Protein AF-A0A3B9YJ91-F1 (afdb_monomer)

Solvent-accessible surface area (backbone atoms only — not comparable to full-atom values): 8962 Å² total; per-residue (Å²): 137,81,88,82,80,77,77,85,79,77,78,81,76,84,77,83,80,85,70,77,85,68,95,72,76,74,68,58,56,61,54,52,51,53,53,51,52,50,51,54,52,50,51,61,56,58,57,56,61,55,57,61,52,55,53,54,54,53,55,53,54,53,57,56,51,60,59,54,69,75,68,63,73,79,84,71,78,79,74,87,68,76,86,70,81,69,74,83,70,50,72,69,54,48,49,53,52,23,53,50,28,41,51,52,12,51,55,28,44,76,72,67,38,53,70,61,14,44,56,29,18,59,76,11,40,90,72,33,72,66,22,48,54,53,45,51,51,50,42,73,74,70,56,89,119

Structure (mmCIF, N/CA/C/O backbone):
data_AF-A0A3B9YJ91-F1
#
_entry.id   AF-A0A3B9YJ91-F1
#
loop_
_atom_site.group_PDB
_atom_site.id
_atom_site.type_symbol
_atom_site.label_atom_id
_atom_site.label_alt_id
_atom_site.label_comp_id
_atom_site.label_asym_id
_atom_site.label_entity_id
_atom_site.label_seq_id
_atom_site.pdbx_PDB_ins_code
_atom_site.Cartn_x
_atom_site.Cartn_y
_atom_site.Cartn_z
_atom_site.occupancy
_atom_site.B_iso_or_equiv
_atom_site.auth_seq_id
_atom_site.auth_comp_id
_atom_site.auth_asym_id
_atom_site.auth_atom_id
_atom_site.pdbx_PDB_model_num
ATOM 1 N N . MET A 1 1 ? -9.383 -41.579 13.849 1.00 43.34 1 MET A N 1
ATOM 2 C CA . MET A 1 1 ? -8.195 -40.861 14.340 1.00 43.34 1 MET A CA 1
ATOM 3 C C . MET A 1 1 ? -8.549 -39.388 14.293 1.00 43.34 1 MET A C 1
ATOM 5 O O . MET A 1 1 ? -8.611 -38.814 13.218 1.00 43.34 1 MET A O 1
ATOM 9 N N . ASP A 1 2 ? -9.270 -38.951 15.322 1.00 49.78 2 ASP A N 1
ATOM 10 C CA . ASP A 1 2 ? -8.722 -38.158 16.442 1.00 49.78 2 ASP A CA 1
ATOM 11 C C . ASP A 1 2 ? -8.741 -36.669 16.068 1.00 49.78 2 ASP A C 1
ATOM 13 O O . ASP A 1 2 ? -7.887 -36.183 15.342 1.00 49.78 2 ASP A O 1
ATOM 17 N N . ALA A 1 3 ? -9.847 -35.956 16.293 1.00 57.62 3 ALA A N 1
ATOM 18 C CA . ALA A 1 3 ? -10.275 -35.420 17.591 1.00 57.62 3 ALA A CA 1
ATOM 19 C C . ALA A 1 3 ? -9.245 -34.463 18.216 1.00 57.62 3 ALA A C 1
ATOM 21 O O . ALA A 1 3 ? -8.635 -34.762 19.232 1.00 57.62 3 ALA A O 1
ATOM 22 N N . LEU A 1 4 ? -9.132 -33.251 17.664 1.00 65.12 4 LEU A N 1
ATOM 23 C CA . LEU A 1 4 ? -8.569 -32.105 18.385 1.00 65.12 4 LEU A CA 1
ATOM 24 C C . LEU A 1 4 ? -9.604 -30.979 18.463 1.00 65.12 4 LEU A C 1
ATOM 26 O O . LEU A 1 4 ? -9.497 -29.927 17.838 1.00 65.12 4 LEU A O 1
ATOM 30 N N . ARG A 1 5 ? -10.631 -31.233 19.284 1.00 56.78 5 ARG A N 1
ATOM 31 C CA . ARG A 1 5 ? -11.451 -30.195 19.917 1.00 56.78 5 ARG A CA 1
ATOM 32 C C . ARG A 1 5 ? -10.533 -29.355 20.808 1.00 56.78 5 ARG A C 1
ATOM 34 O O . ARG A 1 5 ? -10.103 -29.831 21.855 1.00 56.78 5 ARG A O 1
ATOM 41 N N . ARG A 1 6 ? -10.263 -28.104 20.431 1.00 63.69 6 ARG A N 1
ATOM 42 C CA . ARG A 1 6 ? -9.756 -27.113 21.389 1.00 63.69 6 ARG A CA 1
ATOM 43 C C . ARG A 1 6 ? -10.930 -26.638 22.253 1.00 63.69 6 ARG A C 1
ATOM 45 O O . ARG A 1 6 ? -11.918 -26.165 21.691 1.00 63.69 6 ARG A O 1
ATOM 52 N N . PRO A 1 7 ? -10.874 -26.791 23.586 1.00 65.12 7 PRO A N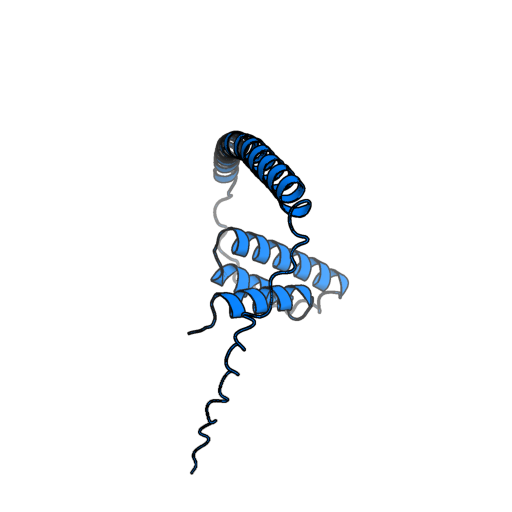 1
ATOM 53 C CA . PRO A 1 7 ? -11.914 -26.278 24.459 1.00 65.12 7 PRO A CA 1
ATOM 54 C C . PRO A 1 7 ? -11.861 -24.749 24.496 1.00 65.12 7 PRO A C 1
ATOM 56 O O . PRO A 1 7 ? -10.794 -24.137 24.520 1.00 65.12 7 PRO A O 1
ATOM 59 N N . TYR A 1 8 ? -13.051 -24.157 24.502 1.00 54.66 8 TYR A N 1
ATOM 60 C CA . TYR A 1 8 ? -13.310 -22.751 24.758 1.00 54.66 8 TYR A CA 1
ATOM 61 C C . TYR A 1 8 ? -12.624 -22.315 26.061 1.00 54.66 8 TYR A C 1
ATOM 63 O O . TYR A 1 8 ? -13.049 -22.691 27.152 1.00 54.66 8 TYR A O 1
ATOM 71 N N . GLY A 1 9 ? -11.563 -21.517 25.944 1.00 60.28 9 GLY A N 1
ATOM 72 C CA . GLY A 1 9 ? -11.014 -20.756 27.060 1.00 60.28 9 GLY A CA 1
ATOM 73 C C . GLY A 1 9 ? -11.976 -19.620 27.387 1.00 60.28 9 GLY A C 1
ATOM 74 O O . GLY A 1 9 ? -12.098 -18.672 26.614 1.00 60.28 9 GLY A O 1
ATOM 75 N N . GLY A 1 10 ? -12.706 -19.762 28.492 1.00 59.25 10 GLY A N 1
ATOM 76 C CA . GLY A 1 10 ? -13.657 -18.770 28.980 1.00 59.25 10 GLY A CA 1
ATOM 77 C C . GLY A 1 10 ? -12.990 -17.417 29.210 1.00 59.25 10 GLY A C 1
ATOM 78 O O . GLY A 1 10 ? -11.968 -17.320 29.888 1.00 59.25 10 GLY A O 1
ATOM 79 N N . ALA A 1 11 ? -13.587 -16.370 28.644 1.00 64.44 11 ALA A N 1
ATOM 80 C CA . ALA A 1 11 ? -13.230 -14.999 28.961 1.00 64.44 11 ALA A CA 1
ATOM 81 C C . ALA A 1 11 ? -13.500 -14.740 30.458 1.00 64.44 11 ALA A C 1
ATOM 83 O O . ALA A 1 11 ? -14.576 -15.102 30.947 1.00 64.44 11 ALA A O 1
ATOM 84 N N . PRO A 1 12 ? -12.559 -14.138 31.206 1.00 68.25 12 PRO A N 1
ATOM 85 C CA . PRO A 1 12 ? -12.812 -13.752 32.586 1.00 68.25 12 PRO A CA 1
ATOM 86 C C . PRO A 1 12 ? -13.912 -12.686 32.625 1.00 68.25 12 PRO A C 1
ATOM 88 O O . PRO A 1 12 ? -13.871 -11.703 31.884 1.00 68.25 12 PRO A O 1
ATOM 91 N N . ALA A 1 13 ? -14.905 -12.901 33.488 1.00 65.69 13 ALA A N 1
ATOM 92 C CA . ALA A 1 13 ? -15.995 -11.962 33.711 1.00 65.69 13 ALA A CA 1
ATOM 93 C C . ALA A 1 13 ? -15.451 -10.587 34.150 1.00 65.69 13 ALA A C 1
ATOM 95 O O . ALA A 1 13 ? -14.518 -10.536 34.964 1.00 65.69 13 ALA A O 1
ATOM 96 N N . PRO A 1 14 ? -16.021 -9.475 33.650 1.00 63.78 14 PRO A N 1
ATOM 97 C CA . PRO A 1 14 ? -15.669 -8.149 34.132 1.00 63.78 14 PRO A CA 1
ATOM 98 C C . PRO A 1 14 ? -16.037 -8.063 35.613 1.00 63.78 14 PRO A C 1
ATOM 100 O O . PRO A 1 14 ? -17.180 -8.299 35.999 1.00 63.78 14 PRO A O 1
ATOM 103 N N . LYS A 1 15 ? -15.048 -7.771 36.459 1.00 64.50 15 LYS A N 1
ATOM 104 C CA . LYS A 1 15 ? -15.300 -7.478 37.867 1.00 64.50 15 LYS A CA 1
ATOM 105 C C . LYS A 1 15 ? -16.058 -6.160 37.936 1.00 64.50 15 LYS A C 1
ATOM 107 O O . LYS A 1 15 ? -15.589 -5.145 37.429 1.00 64.50 15 LYS A O 1
ATOM 112 N N . ASP A 1 16 ? -17.223 -6.202 38.566 1.00 57.56 16 ASP A N 1
ATOM 113 C CA . ASP A 1 16 ? -18.038 -5.035 38.862 1.00 57.56 16 ASP A CA 1
ATOM 114 C C . ASP A 1 16 ? -17.295 -4.107 39.836 1.00 57.56 16 ASP A C 1
ATOM 116 O O . ASP A 1 16 ? -17.453 -4.197 41.054 1.00 57.56 16 ASP A O 1
ATOM 120 N N . GLU A 1 17 ? -16.495 -3.177 39.316 1.00 57.03 17 GLU A N 1
ATOM 121 C CA . GLU A 1 17 ? -15.937 -2.058 40.083 1.00 57.03 17 GLU A CA 1
ATOM 122 C C . GLU A 1 17 ? -17.007 -0.982 40.332 1.00 57.03 17 GLU A C 1
ATOM 124 O O . GLU A 1 17 ? -16.887 0.179 39.949 1.00 57.03 17 GLU A O 1
ATOM 129 N N . ARG A 1 18 ? -18.089 -1.358 41.021 1.00 58.50 18 ARG A N 1
ATOM 130 C CA . ARG A 1 18 ? -19.005 -0.402 41.667 1.00 58.50 18 ARG A CA 1
ATOM 131 C C . ARG A 1 18 ? -18.477 -0.071 43.061 1.00 58.50 18 ARG A C 1
ATOM 133 O O . ARG A 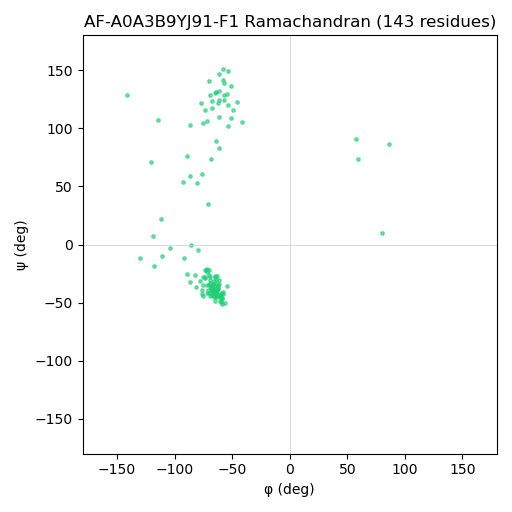1 18 ? -19.122 -0.329 44.072 1.00 58.50 18 ARG A O 1
ATOM 140 N N . GLY A 1 19 ? -17.259 0.459 43.106 1.00 57.94 19 GLY A N 1
ATOM 141 C CA . GLY A 1 19 ? -16.561 0.822 44.331 1.00 57.94 19 GLY A CA 1
ATOM 142 C C . GLY A 1 19 ? -16.349 2.326 44.426 1.00 57.94 19 GLY A C 1
ATOM 143 O O . GLY A 1 19 ? -15.482 2.865 43.758 1.00 57.94 19 GLY A O 1
ATOM 144 N N . SER A 1 20 ? -17.105 2.967 45.320 1.00 59.28 20 SER A N 1
ATOM 145 C CA . SER A 1 20 ? -16.723 4.198 46.026 1.00 59.28 20 SER A CA 1
ATOM 146 C C . SER A 1 20 ? -16.356 5.418 45.165 1.00 59.28 20 SER A C 1
ATOM 148 O O . SER A 1 20 ? -15.196 5.672 44.852 1.00 59.28 20 SER A O 1
ATOM 150 N N . LEU A 1 21 ? -17.356 6.251 44.863 1.00 57.16 21 LEU A N 1
ATOM 151 C CA . LEU A 1 21 ? -17.135 7.593 44.319 1.00 57.16 21 LEU A CA 1
ATOM 152 C C . LEU A 1 21 ? -16.471 8.497 45.382 1.00 57.16 21 LEU A C 1
ATOM 154 O O . LEU A 1 21 ? -17.090 8.763 46.421 1.00 57.16 21 LEU A O 1
ATOM 158 N N . PRO A 1 22 ? -15.246 9.011 45.152 1.00 56.28 22 PRO A N 1
ATOM 159 C CA . PRO A 1 22 ? -14.621 9.964 46.057 1.00 56.28 22 PRO A CA 1
ATOM 160 C C . PRO A 1 22 ? -15.372 11.300 46.002 1.00 56.28 22 PRO A C 1
ATOM 162 O O . PRO A 1 22 ? -15.582 11.880 44.936 1.00 56.28 22 PRO A O 1
ATOM 165 N N . LYS A 1 23 ? -15.747 11.826 47.173 1.00 56.25 23 LYS A N 1
ATOM 166 C CA . LYS A 1 23 ? -16.462 13.105 47.366 1.00 56.25 23 LYS A CA 1
ATOM 167 C C . LYS A 1 23 ? -15.597 14.351 47.069 1.00 56.25 23 LYS A C 1
ATOM 169 O O . LYS A 1 23 ? -15.746 15.374 47.724 1.00 56.25 23 LYS A O 1
ATOM 174 N N . GLY A 1 24 ? -14.692 14.269 46.092 1.00 55.56 24 GLY A N 1
ATOM 175 C CA . GLY A 1 24 ? -13.801 15.352 45.650 1.00 55.56 24 GLY A CA 1
ATOM 176 C C . GLY A 1 24 ? -13.987 15.766 44.184 1.00 55.56 24 GLY A C 1
ATOM 177 O O . GLY A 1 24 ? -13.210 16.558 43.661 1.00 55.56 24 GLY A O 1
ATOM 178 N N . LEU A 1 25 ? -15.002 15.235 43.496 1.00 53.97 25 LEU A N 1
ATOM 179 C CA . LEU A 1 25 ? -15.162 15.349 42.044 1.00 53.97 25 LEU A CA 1
ATOM 180 C C . LEU A 1 25 ? -16.027 16.551 41.610 1.00 53.97 25 LEU A C 1
ATOM 182 O O . LEU A 1 25 ? -16.990 16.385 40.873 1.00 53.97 25 LEU A O 1
ATOM 186 N N . TRP A 1 26 ? -15.700 17.766 42.059 1.00 52.50 26 TRP A N 1
ATOM 187 C CA . TRP A 1 26 ? -16.347 18.996 41.553 1.00 52.50 26 TRP A CA 1
ATOM 188 C C . TRP A 1 26 ? -15.421 19.894 40.723 1.00 52.50 26 TRP A C 1
ATOM 190 O O . TRP A 1 26 ? -15.899 20.794 40.044 1.00 52.50 26 TRP A O 1
ATOM 200 N N . ILE A 1 27 ? -14.111 19.625 40.696 1.00 54.22 27 ILE A N 1
ATOM 201 C CA . ILE A 1 27 ? -13.157 20.392 39.869 1.00 54.22 27 ILE A CA 1
ATOM 202 C C . ILE A 1 27 ? -13.022 19.782 38.456 1.00 54.22 27 ILE A C 1
ATOM 204 O O . ILE A 1 27 ? -12.748 20.489 37.490 1.00 54.22 27 ILE A O 1
ATOM 208 N N . GLY A 1 28 ? -13.287 18.479 38.296 1.00 50.50 28 GLY A N 1
ATOM 209 C CA . GLY A 1 28 ? -13.129 17.777 37.013 1.00 50.50 28 GLY A CA 1
ATOM 210 C C . GLY A 1 28 ? -14.199 18.096 35.961 1.00 50.50 28 GLY A C 1
ATOM 211 O O . GLY A 1 28 ? -13.912 18.061 34.767 1.00 50.50 28 GLY A O 1
ATOM 212 N N . THR A 1 29 ? -15.420 18.451 36.372 1.00 55.28 29 THR A N 1
ATOM 213 C CA . THR A 1 29 ? -16.538 18.714 35.447 1.00 55.28 29 THR A CA 1
ATOM 214 C C . THR A 1 29 ? -16.352 20.005 34.652 1.00 55.28 29 THR A C 1
ATOM 216 O O . THR A 1 29 ? -16.683 20.036 33.469 1.00 55.28 29 THR A O 1
ATOM 219 N N . ALA A 1 30 ? -15.755 21.042 35.247 1.00 55.41 30 ALA A N 1
ATOM 220 C CA . ALA A 1 30 ? -15.463 22.295 34.547 1.00 55.41 30 ALA A CA 1
ATOM 221 C C . ALA A 1 30 ? -14.410 22.107 33.438 1.00 55.41 30 ALA A C 1
ATOM 223 O O . ALA A 1 30 ? -14.560 22.635 32.336 1.00 55.41 30 ALA A O 1
ATOM 224 N N . VAL A 1 31 ? -13.379 21.295 33.693 1.00 59.94 31 VAL A N 1
ATOM 225 C CA . VAL A 1 31 ? -12.331 20.989 32.705 1.00 59.94 31 VAL A CA 1
ATOM 226 C C . VAL A 1 31 ? -12.878 20.096 31.585 1.00 59.94 31 VAL A C 1
ATOM 228 O O . VAL A 1 31 ? -12.592 20.335 30.413 1.00 59.94 31 VAL A O 1
ATOM 231 N N . PHE A 1 32 ? -13.735 19.124 31.915 1.00 58.81 32 PHE A N 1
ATOM 232 C CA . PHE A 1 32 ? -14.370 18.254 30.920 1.00 58.81 32 PHE A CA 1
ATOM 233 C C . PHE A 1 32 ? -15.370 19.009 30.025 1.00 58.81 32 PHE A C 1
ATOM 235 O O . PHE A 1 32 ? -15.439 18.749 28.822 1.00 58.81 32 PHE A O 1
ATOM 242 N N . ALA A 1 33 ? -16.102 19.985 30.575 1.00 60.00 33 ALA A N 1
ATOM 243 C CA . ALA A 1 33 ? -16.993 20.852 29.804 1.00 60.00 33 ALA A CA 1
ATOM 244 C C . ALA A 1 33 ? -16.218 21.769 28.837 1.00 60.00 33 ALA A C 1
ATOM 246 O O . ALA A 1 33 ? -16.612 21.901 27.678 1.00 60.00 33 ALA A O 1
ATOM 247 N N . LEU A 1 34 ? -15.083 22.337 29.267 1.00 60.75 34 LEU A N 1
ATOM 248 C CA . LEU A 1 34 ? -14.212 23.151 28.407 1.00 60.75 34 LEU A CA 1
ATOM 249 C C . LEU A 1 34 ? -13.554 22.326 27.289 1.00 60.75 34 LEU A C 1
ATOM 251 O O . LEU A 1 34 ? -13.520 22.770 26.142 1.00 60.75 34 LEU A O 1
ATOM 255 N N . LEU A 1 35 ? -13.100 21.104 27.585 1.00 58.84 35 LEU A N 1
ATOM 256 C CA . LEU A 1 35 ? -12.567 20.179 26.574 1.00 58.84 35 LEU A CA 1
ATOM 257 C C . LEU A 1 35 ? -13.639 19.731 25.570 1.00 58.84 35 LEU A C 1
ATOM 259 O O . LEU A 1 35 ? -13.367 19.661 24.373 1.00 58.84 35 LEU A O 1
ATOM 263 N N . SER A 1 36 ? -14.869 19.490 26.031 1.00 61.06 36 SER A N 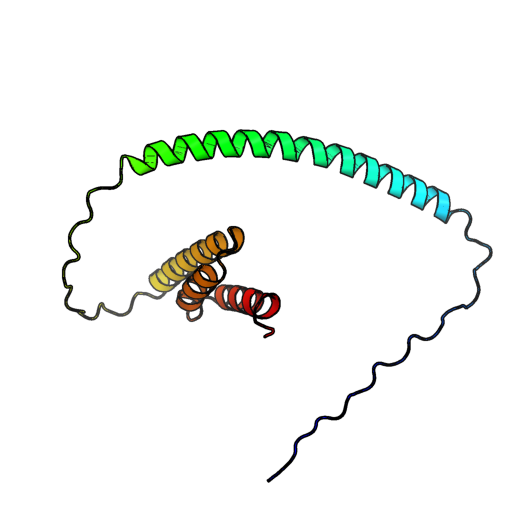1
ATOM 264 C CA . SER A 1 36 ? -15.989 19.116 25.154 1.00 61.06 36 SER A CA 1
ATOM 265 C C . SER A 1 36 ? -16.407 20.269 24.234 1.00 61.06 36 SER A C 1
ATOM 267 O O . SER A 1 36 ? -16.651 20.055 23.047 1.00 61.06 36 SER A O 1
ATOM 269 N N . ALA A 1 37 ? -16.429 21.505 24.746 1.00 63.38 37 ALA A N 1
ATOM 270 C CA . ALA A 1 37 ? -16.697 22.694 23.938 1.00 63.38 37 ALA A CA 1
ATOM 271 C C . ALA A 1 37 ? -15.595 22.941 22.888 1.00 63.38 37 ALA A C 1
ATOM 273 O O . ALA A 1 37 ? -15.905 23.258 21.739 1.00 63.38 37 ALA A O 1
ATOM 274 N N . ALA A 1 38 ? -14.322 22.726 23.243 1.00 61.91 38 ALA A N 1
ATOM 275 C CA . ALA A 1 38 ? -13.206 22.825 22.302 1.00 61.91 38 ALA A CA 1
ATOM 276 C C . ALA A 1 38 ? -13.270 21.750 21.201 1.00 61.91 38 ALA A C 1
ATOM 278 O O . ALA A 1 38 ? -13.039 22.060 20.033 1.00 61.91 38 ALA A O 1
ATOM 279 N N . ALA A 1 39 ? -13.645 20.511 21.538 1.00 60.56 39 ALA A N 1
ATOM 280 C CA . ALA A 1 39 ? -13.800 19.430 20.564 1.00 60.56 39 ALA A CA 1
ATOM 281 C C . ALA A 1 39 ? -14.955 19.683 19.577 1.00 60.56 39 ALA A C 1
ATOM 283 O O . ALA A 1 39 ? -14.800 19.448 18.379 1.00 60.56 39 ALA A O 1
ATOM 284 N N . LEU A 1 40 ? -16.087 20.220 20.049 1.00 60.56 40 LEU A N 1
ATOM 285 C CA . LEU A 1 40 ? -17.208 20.605 19.182 1.00 60.56 40 LEU A CA 1
ATOM 286 C C . LEU A 1 40 ? -16.847 21.781 18.264 1.00 60.56 40 LEU A C 1
ATOM 288 O O . LEU A 1 40 ? -17.208 21.771 17.087 1.00 60.56 40 LEU A O 1
ATOM 292 N N . TRP A 1 41 ? -16.090 22.763 18.762 1.00 59.16 41 TRP A N 1
ATOM 293 C CA . TRP A 1 41 ? -15.618 23.886 17.947 1.00 59.16 41 TRP A CA 1
ATOM 294 C C . TRP A 1 41 ? -14.596 23.447 16.887 1.00 59.16 41 TRP A C 1
ATOM 296 O O . TRP A 1 41 ? -14.680 23.863 15.731 1.00 59.16 41 TRP A O 1
ATOM 306 N N . PHE A 1 42 ? -13.678 22.542 17.241 1.00 57.59 42 PHE A N 1
ATOM 307 C CA . PHE A 1 42 ? -12.709 21.981 16.296 1.00 57.59 42 PHE A CA 1
ATOM 308 C C . PHE A 1 42 ? -13.383 21.078 15.247 1.00 57.59 42 PHE A C 1
ATOM 310 O O . PHE A 1 42 ? -13.037 21.139 14.068 1.00 57.59 42 PHE A O 1
ATOM 317 N N . GLY A 1 43 ? -14.403 20.307 15.645 1.00 55.00 43 GLY A N 1
ATOM 318 C CA . GLY A 1 43 ? -15.222 19.500 14.738 1.00 55.00 43 GLY A CA 1
ATOM 319 C C . GLY A 1 43 ? -16.022 20.336 13.733 1.00 55.00 43 GLY A C 1
ATOM 320 O O . GLY A 1 43 ? -16.038 20.005 12.548 1.00 55.00 43 GLY A O 1
ATOM 321 N N . LEU A 1 44 ? -16.621 21.456 14.165 1.00 59.25 44 LEU A N 1
ATOM 322 C CA . LEU A 1 44 ? -17.308 22.383 13.253 1.00 59.25 44 LEU A CA 1
ATOM 323 C C . LEU A 1 44 ? -16.340 23.080 12.285 1.00 59.25 44 LEU A C 1
ATOM 325 O O . LEU A 1 44 ? -16.705 23.325 11.137 1.00 59.25 44 LEU A O 1
ATOM 329 N N . ARG A 1 45 ? -15.107 23.383 12.714 1.00 57.81 45 ARG A N 1
ATOM 330 C CA . ARG A 1 45 ? -14.113 24.039 11.852 1.00 57.81 45 ARG A CA 1
ATOM 331 C C . ARG A 1 45 ? -13.479 23.087 10.829 1.00 57.81 45 ARG A C 1
ATOM 333 O O . ARG A 1 45 ? -13.330 23.479 9.678 1.00 57.81 45 ARG A O 1
ATOM 340 N N . MET A 1 46 ? -13.190 21.834 11.194 1.00 55.41 46 MET A N 1
ATOM 341 C CA . MET A 1 46 ? -12.645 20.839 10.249 1.00 55.41 46 MET A CA 1
ATOM 342 C C . MET A 1 46 ? -13.678 20.306 9.237 1.00 55.41 46 MET A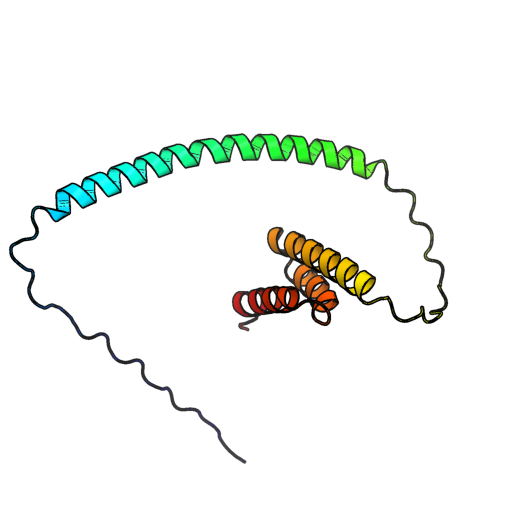 C 1
ATOM 344 O O . MET A 1 46 ? -13.307 19.822 8.167 1.00 55.41 46 MET A O 1
ATOM 348 N N . GLY A 1 47 ? -14.978 20.405 9.538 1.00 51.38 47 GLY A N 1
ATOM 349 C CA . GLY A 1 47 ? -16.044 20.002 8.613 1.00 51.38 47 GLY A CA 1
ATOM 350 C C . GLY A 1 47 ? -16.238 20.941 7.414 1.00 51.38 47 GLY A C 1
ATOM 351 O O . GLY A 1 47 ? -16.732 20.502 6.379 1.00 51.38 47 GLY A O 1
ATOM 352 N N . HIS A 1 48 ? -15.835 22.213 7.519 1.00 53.00 48 HIS A N 1
ATOM 353 C CA . HIS A 1 48 ? -16.015 23.182 6.430 1.00 53.00 48 HIS A CA 1
ATOM 354 C C . HIS A 1 48 ? -14.920 23.063 5.356 1.00 53.00 48 HIS A C 1
ATOM 356 O O . HIS A 1 48 ? -15.211 23.150 4.167 1.00 53.00 48 HIS A O 1
ATOM 362 N N . GLU A 1 49 ? -13.675 22.769 5.747 1.00 53.75 49 GLU A N 1
ATOM 363 C CA . GLU A 1 49 ? -12.550 22.683 4.800 1.00 53.75 49 GLU A CA 1
ATOM 364 C C . GLU A 1 49 ? -12.595 21.427 3.910 1.00 53.75 49 GLU A C 1
ATOM 366 O O . GLU A 1 49 ? -12.036 21.409 2.815 1.00 53.75 49 GLU A O 1
ATOM 371 N N . THR A 1 50 ? -13.292 20.368 4.331 1.00 52.78 50 THR A N 1
ATOM 372 C CA . THR A 1 50 ? -13.358 19.107 3.571 1.00 52.78 50 THR A CA 1
ATOM 373 C C . THR A 1 50 ? -14.397 19.118 2.447 1.00 52.78 50 THR A C 1
ATOM 375 O O . THR A 1 50 ? -14.211 18.426 1.439 1.00 52.78 50 THR A O 1
ATOM 378 N N . LEU A 1 51 ? -15.458 19.925 2.561 1.00 55.50 51 LEU A N 1
ATOM 379 C CA . LEU A 1 51 ? -16.489 20.040 1.522 1.00 55.50 51 LEU A CA 1
ATOM 380 C C . LEU A 1 51 ? -16.016 20.877 0.327 1.00 55.50 51 LEU A C 1
ATOM 382 O O . LEU A 1 51 ? -16.221 20.463 -0.815 1.00 55.50 51 LEU A O 1
ATOM 386 N N . GLU A 1 52 ? -15.328 21.995 0.567 1.00 56.81 52 GLU A N 1
ATOM 387 C CA . GLU A 1 52 ? -14.792 22.840 -0.513 1.00 56.81 52 GLU A CA 1
ATOM 388 C C . GLU A 1 52 ? -13.649 22.145 -1.270 1.00 56.81 52 GLU A C 1
ATOM 390 O O . GLU A 1 52 ? -13.602 22.178 -2.501 1.00 56.81 52 GLU A O 1
ATOM 395 N N . ASN A 1 53 ? -12.781 21.415 -0.563 1.00 57.72 53 ASN A N 1
ATOM 396 C CA . ASN A 1 53 ? -11.655 20.722 -1.191 1.00 57.72 53 ASN A CA 1
ATOM 397 C C . ASN A 1 53 ? -12.107 19.531 -2.066 1.00 57.72 53 ASN A C 1
ATOM 399 O O . ASN A 1 53 ? -11.551 19.276 -3.133 1.00 57.72 53 ASN A O 1
ATOM 403 N N . SER A 1 54 ? -13.188 18.846 -1.673 1.00 59.97 54 SER A N 1
ATOM 404 C CA . SER A 1 54 ? -13.745 17.718 -2.438 1.00 59.97 54 SER A CA 1
ATOM 405 C C . SER A 1 54 ? -14.390 18.139 -3.767 1.00 59.97 54 SER A C 1
ATOM 407 O O . SER A 1 54 ? -14.432 17.344 -4.709 1.00 59.97 54 SER A O 1
ATOM 409 N N . ALA A 1 55 ? -14.910 19.368 -3.863 1.00 65.31 55 ALA A N 1
ATOM 410 C CA . ALA A 1 55 ? -15.512 19.887 -5.092 1.00 65.31 55 ALA A CA 1
ATOM 411 C C . ALA A 1 55 ? -14.446 20.266 -6.133 1.00 65.31 55 ALA A C 1
ATOM 413 O O . ALA A 1 55 ? -14.561 19.865 -7.294 1.00 65.31 55 ALA A O 1
ATOM 414 N N . ASN A 1 56 ? -13.373 20.945 -5.711 1.00 64.94 56 ASN A N 1
ATOM 415 C CA . ASN A 1 56 ? -12.261 21.300 -6.599 1.00 64.94 56 ASN A CA 1
ATOM 416 C C . ASN A 1 56 ? -11.544 20.055 -7.145 1.00 64.94 56 ASN A C 1
ATOM 418 O O . ASN A 1 56 ? -11.280 19.970 -8.344 1.00 64.94 56 ASN A O 1
ATOM 422 N N . GLN A 1 57 ? -11.364 19.024 -6.314 1.00 66.50 57 GLN A N 1
ATOM 423 C CA . GLN A 1 57 ? -10.689 17.790 -6.725 1.00 66.50 57 GLN A CA 1
ATOM 424 C C . GLN A 1 57 ? -11.452 17.007 -7.816 1.00 66.50 57 GLN A C 1
ATOM 426 O O . GLN A 1 57 ? -10.842 16.310 -8.633 1.00 66.50 57 GLN A O 1
ATOM 431 N N . ARG A 1 58 ? -12.788 17.123 -7.882 1.00 66.19 58 ARG A N 1
ATOM 432 C CA . ARG A 1 58 ? -13.612 16.498 -8.940 1.00 66.19 58 ARG A CA 1
ATOM 433 C C . ARG A 1 58 ? -13.521 17.235 -10.274 1.00 66.19 58 ARG A C 1
ATOM 435 O O . ARG A 1 58 ? -13.557 16.589 -11.317 1.00 66.19 58 ARG A O 1
ATOM 442 N N . LEU A 1 59 ? -13.393 18.561 -10.245 1.00 66.12 59 LEU A N 1
ATOM 443 C CA . LEU A 1 59 ? -13.234 19.366 -11.457 1.00 66.12 59 LEU A CA 1
ATOM 444 C C . LEU A 1 59 ? -11.842 19.166 -12.072 1.00 66.12 59 LEU A C 1
ATOM 446 O O . LEU A 1 59 ? -11.737 18.959 -13.280 1.00 66.12 59 LEU A O 1
ATOM 450 N N . GLU A 1 60 ? -10.792 19.113 -11.249 1.00 66.25 60 GLU A N 1
ATOM 451 C CA . GLU A 1 60 ? -9.432 18.831 -11.727 1.00 66.25 60 GLU A CA 1
ATOM 452 C C . GLU A 1 60 ? -9.290 17.400 -12.269 1.00 66.25 60 GLU A C 1
ATOM 454 O O . GLU A 1 60 ? -8.723 17.189 -13.340 1.00 66.25 60 GLU A O 1
ATOM 459 N N . SER A 1 61 ? -9.862 16.402 -11.586 1.00 64.81 61 SER A N 1
ATOM 460 C CA . SER A 1 61 ? -9.796 15.006 -12.052 1.00 64.81 61 SER A CA 1
ATOM 461 C C . SER A 1 61 ? -10.634 14.734 -13.307 1.00 64.81 61 SER A C 1
ATOM 463 O O . SER A 1 61 ? -10.284 13.842 -14.082 1.00 64.81 61 SER A O 1
ATOM 465 N N . ALA A 1 62 ? -11.697 15.506 -13.554 1.00 61.16 62 ALA A N 1
ATOM 466 C CA . ALA A 1 62 ? -12.434 15.457 -14.815 1.00 61.16 62 ALA A CA 1
ATOM 467 C C . ALA A 1 62 ? -11.610 16.023 -15.983 1.00 61.16 62 ALA A C 1
ATOM 469 O O . ALA A 1 62 ? -11.550 15.382 -17.030 1.00 61.16 62 ALA A O 1
ATOM 470 N N . ALA A 1 63 ? -10.927 17.158 -15.791 1.00 60.62 63 ALA A N 1
ATOM 471 C CA . ALA A 1 63 ? -10.109 17.782 -16.833 1.00 60.62 63 ALA A C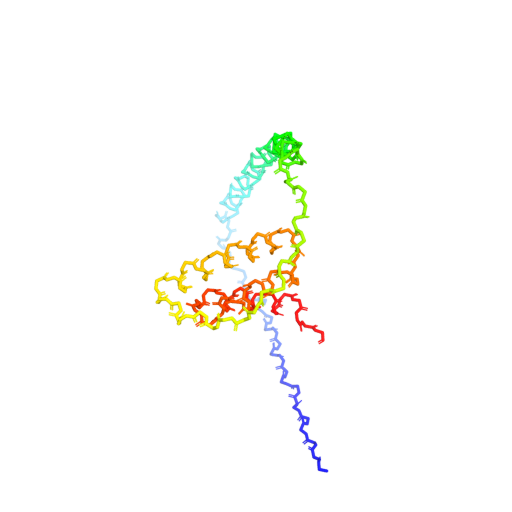A 1
ATOM 472 C C . ALA A 1 63 ? -8.909 16.906 -17.242 1.00 60.62 63 ALA A C 1
ATOM 474 O O . ALA A 1 63 ? -8.679 16.680 -18.432 1.00 60.62 63 ALA A O 1
ATOM 475 N N . VAL A 1 64 ? -8.201 16.327 -16.266 1.00 60.53 64 VAL A N 1
ATOM 476 C CA . VAL A 1 64 ? -7.030 15.464 -16.522 1.00 60.53 64 VAL A CA 1
ATOM 477 C C . VAL A 1 64 ? -7.413 14.161 -17.244 1.00 60.53 64 VAL A C 1
ATOM 479 O O . VAL A 1 64 ? -6.642 13.647 -18.055 1.00 60.53 64 VAL A O 1
ATOM 482 N N . ARG A 1 65 ? -8.621 13.629 -17.008 1.00 58.31 65 ARG A N 1
ATOM 483 C CA . ARG A 1 65 ? -9.083 12.381 -17.640 1.00 58.31 65 ARG A CA 1
ATOM 484 C C . ARG A 1 65 ? -9.405 12.544 -19.126 1.00 58.31 65 ARG A C 1
ATOM 486 O O . ARG A 1 65 ? -9.159 11.618 -19.894 1.00 58.31 65 ARG A O 1
ATOM 493 N N . SER A 1 66 ? -9.927 13.699 -19.532 1.00 59.34 66 SER A N 1
ATOM 494 C CA . SER A 1 66 ? -10.172 14.016 -20.946 1.00 59.34 66 SER A CA 1
ATOM 495 C C . SER A 1 66 ? -8.877 14.148 -21.749 1.00 59.34 66 SER A C 1
ATOM 497 O O . SER A 1 66 ? -8.833 13.717 -22.894 1.00 59.34 66 SER A O 1
ATOM 499 N N . GLU A 1 67 ? -7.804 14.658 -21.142 1.00 59.84 67 GLU A N 1
ATOM 500 C CA . GLU A 1 67 ? -6.517 14.815 -21.830 1.00 59.84 67 GLU A CA 1
ATOM 501 C C . GLU A 1 67 ? -5.744 13.488 -21.951 1.00 59.84 67 GLU A C 1
ATOM 503 O O . GLU A 1 67 ? -5.047 13.250 -22.937 1.00 59.84 67 GLU A O 1
ATOM 508 N N . GLN A 1 68 ? -5.903 12.575 -20.986 1.00 54.94 68 GLN A N 1
ATOM 509 C CA . GLN A 1 68 ? -5.296 11.239 -21.059 1.00 54.94 68 GLN A CA 1
ATOM 510 C C . GLN A 1 68 ? -6.003 10.296 -22.038 1.00 54.94 68 GLN A C 1
ATOM 512 O O . GLN A 1 68 ? -5.344 9.427 -22.605 1.00 54.94 68 GLN A O 1
ATOM 517 N N . ALA A 1 69 ? -7.304 10.475 -22.277 1.00 57.00 69 ALA A N 1
ATOM 518 C CA . ALA A 1 69 ? -8.053 9.651 -23.228 1.00 57.00 69 ALA A CA 1
ATOM 519 C C . ALA A 1 69 ? -7.662 9.912 -24.696 1.00 57.00 69 ALA A C 1
ATOM 521 O O . ALA A 1 69 ? -7.863 9.049 -25.545 1.00 57.00 69 ALA A O 1
ATOM 522 N N . GLU A 1 70 ? -7.080 11.074 -25.003 1.00 62.53 70 GLU A N 1
ATOM 523 C CA . GLU A 1 70 ? -6.683 11.436 -26.370 1.00 62.53 70 GLU A CA 1
ATOM 524 C C . GLU A 1 70 ? -5.233 11.039 -26.703 1.00 62.53 70 GLU A C 1
ATOM 526 O O . GLU A 1 70 ? -4.829 11.031 -27.865 1.00 62.53 70 GLU A O 1
ATOM 531 N N . LYS A 1 71 ? -4.443 10.644 -25.695 1.00 52.22 71 LYS A N 1
ATOM 532 C CA . LYS A 1 71 ? -3.032 10.260 -25.855 1.00 52.22 71 LYS A CA 1
ATOM 533 C C . LYS A 1 71 ? -2.771 8.774 -25.619 1.00 52.22 71 LYS A C 1
ATOM 535 O O . LYS A 1 71 ? -1.638 8.398 -25.323 1.00 52.22 71 LYS A O 1
ATOM 540 N N . GLU A 1 72 ? -3.789 7.928 -25.753 1.00 51.12 72 GLU A N 1
ATOM 541 C CA . GLU A 1 72 ? -3.600 6.480 -25.790 1.00 51.12 72 GLU A CA 1
ATOM 542 C C . GLU A 1 72 ? -3.305 6.064 -27.247 1.00 51.12 72 GLU A C 1
ATOM 544 O O . GLU A 1 72 ? -4.207 6.076 -28.089 1.00 51.12 72 GLU A O 1
ATOM 549 N N . PRO A 1 73 ? -2.038 5.776 -27.615 1.00 65.25 73 PRO A N 1
ATOM 550 C CA . PRO A 1 73 ? -1.720 5.279 -28.947 1.00 65.25 73 PRO A CA 1
ATOM 551 C C . PRO A 1 73 ? -2.432 3.938 -29.185 1.00 65.25 73 PRO A C 1
ATOM 553 O O . PRO A 1 73 ? -2.590 3.156 -28.244 1.00 65.25 73 PRO A O 1
ATOM 556 N N . PRO A 1 74 ? -2.847 3.641 -30.431 1.00 64.56 74 PRO A N 1
ATOM 557 C CA . PRO A 1 74 ? -3.541 2.402 -30.750 1.00 64.56 74 PRO A CA 1
ATOM 558 C C . PRO A 1 74 ? -2.707 1.210 -30.287 1.00 64.56 74 PRO A C 1
ATOM 560 O O . PRO A 1 74 ? -1.511 1.135 -30.583 1.00 64.56 74 PRO A O 1
ATOM 563 N N . ALA A 1 75 ? -3.363 0.310 -29.550 1.00 59.84 75 ALA A N 1
ATOM 564 C CA . ALA A 1 75 ? -2.814 -0.938 -29.047 1.00 59.84 75 ALA A CA 1
ATOM 565 C C . ALA A 1 75 ? -1.958 -1.612 -30.126 1.00 59.84 75 ALA A C 1
ATOM 567 O O . ALA A 1 75 ? -2.469 -2.159 -31.106 1.00 59.84 75 ALA A O 1
ATOM 568 N N . GLN A 1 76 ? -0.638 -1.536 -29.954 1.00 60.09 76 GLN A N 1
ATOM 569 C CA . GLN A 1 76 ? 0.280 -2.303 -30.776 1.00 60.09 76 GLN A CA 1
ATOM 570 C C . GLN A 1 76 ? 0.024 -3.784 -30.472 1.00 60.09 76 GLN A C 1
ATOM 572 O O . GLN A 1 76 ? -0.046 -4.154 -29.296 1.00 60.09 76 GLN A O 1
ATOM 577 N N . PRO A 1 77 ? -0.152 -4.637 -31.495 1.00 57.28 77 PRO A N 1
ATOM 578 C CA . PRO A 1 77 ? -0.305 -6.067 -31.286 1.00 57.28 77 PRO A CA 1
ATOM 579 C C . PRO A 1 77 ? 0.921 -6.577 -30.530 1.00 57.28 77 PRO A C 1
ATOM 581 O O . PRO A 1 77 ? 2.053 -6.343 -30.953 1.00 57.28 77 PRO A O 1
ATOM 584 N N . ALA A 1 78 ? 0.673 -7.228 -29.391 1.00 57.41 78 ALA A N 1
ATOM 585 C CA . ALA A 1 78 ? 1.702 -7.781 -28.527 1.00 57.41 78 ALA A CA 1
ATOM 586 C C . ALA A 1 78 ? 2.689 -8.607 -29.370 1.00 57.41 78 ALA A C 1
ATOM 588 O O . ALA A 1 78 ? 2.277 -9.610 -29.966 1.00 57.41 78 ALA A O 1
ATOM 589 N N . PRO A 1 79 ? 3.974 -8.217 -29.461 1.00 49.75 79 PRO A N 1
ATOM 590 C CA . PRO A 1 79 ? 4.968 -9.113 -30.010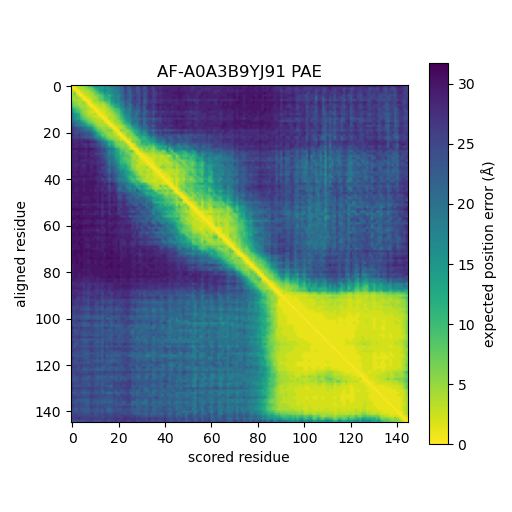 1.00 49.75 79 PRO A CA 1
ATOM 591 C C . PRO A 1 79 ? 4.994 -10.341 -29.102 1.00 49.75 79 PRO A C 1
ATOM 593 O O . PRO A 1 79 ? 5.161 -10.226 -27.889 1.00 49.75 79 PRO A O 1
ATOM 596 N N . ALA A 1 80 ? 4.789 -11.515 -29.697 1.00 54.69 80 ALA A N 1
ATOM 597 C CA . ALA A 1 80 ? 5.064 -12.798 -29.074 1.00 54.69 80 ALA A CA 1
ATOM 598 C C . ALA A 1 80 ? 6.570 -12.852 -28.772 1.00 54.69 80 ALA A C 1
ATOM 600 O O . ALA A 1 80 ? 7.375 -13.312 -29.582 1.00 54.69 80 ALA A O 1
ATOM 601 N N . ALA A 1 81 ? 6.956 -12.264 -27.643 1.00 54.47 81 ALA A N 1
ATOM 602 C CA . ALA A 1 81 ? 8.325 -12.208 -27.191 1.00 54.47 81 ALA A CA 1
ATOM 603 C C . ALA A 1 81 ? 8.705 -13.600 -26.697 1.00 54.47 81 ALA A C 1
ATOM 605 O O . ALA A 1 81 ? 8.146 -14.120 -25.733 1.00 54.47 81 ALA A O 1
ATOM 606 N N . ARG A 1 82 ? 9.669 -14.197 -27.398 1.00 59.75 82 ARG A N 1
ATOM 607 C CA . ARG A 1 82 ? 10.557 -15.201 -26.827 1.00 59.75 82 ARG A CA 1
ATOM 608 C C . ARG A 1 82 ? 11.033 -14.685 -25.474 1.00 59.75 82 ARG A C 1
ATOM 610 O O . ARG A 1 82 ? 11.610 -13.604 -25.394 1.00 59.75 82 ARG A O 1
ATOM 617 N N . GLU A 1 83 ? 10.768 -15.477 -24.449 1.00 58.34 83 GLU A N 1
ATOM 618 C CA . GLU A 1 83 ? 11.268 -15.324 -23.090 1.00 58.34 83 GLU A CA 1
ATOM 619 C C . GLU A 1 83 ? 12.780 -15.595 -23.117 1.00 58.34 83 GLU A C 1
ATOM 621 O O . GLU A 1 83 ? 13.271 -16.673 -22.792 1.00 58.34 83 GLU A O 1
ATOM 626 N N . GLU A 1 84 ? 13.529 -14.638 -23.657 1.00 57.47 84 GLU A N 1
ATOM 627 C CA . GLU A 1 84 ? 14.977 -14.603 -23.546 1.00 57.47 84 GLU A CA 1
ATOM 628 C C . GLU A 1 84 ? 15.259 -14.149 -22.116 1.00 57.47 84 GLU A C 1
ATOM 630 O O . GLU A 1 84 ? 14.996 -13.001 -21.758 1.00 57.47 84 GLU A O 1
ATOM 635 N N . ALA A 1 85 ? 15.655 -15.103 -21.270 1.00 58.84 85 ALA A N 1
ATOM 636 C CA . ALA A 1 85 ? 15.876 -14.902 -19.846 1.00 58.84 85 ALA A CA 1
ATOM 637 C C . ALA A 1 85 ? 16.840 -13.728 -19.630 1.00 58.84 85 ALA A C 1
ATOM 639 O O . ALA A 1 85 ? 18.052 -13.857 -19.817 1.00 58.84 85 ALA A O 1
ATOM 640 N N . ALA A 1 86 ? 16.281 -12.572 -19.271 1.00 63.53 86 ALA A N 1
ATOM 641 C CA . ALA A 1 86 ? 17.061 -11.399 -18.940 1.00 63.53 86 ALA A CA 1
ATOM 642 C C . ALA A 1 86 ? 18.005 -11.746 -17.775 1.00 63.53 86 ALA A C 1
ATOM 644 O O . ALA A 1 86 ? 17.617 -12.500 -16.872 1.00 63.53 86 ALA A O 1
ATOM 645 N N . PRO A 1 87 ? 19.247 -11.232 -17.786 1.00 69.69 87 PRO A N 1
ATOM 646 C CA . PRO A 1 87 ? 20.164 -11.408 -16.669 1.00 69.69 87 PRO A CA 1
ATOM 647 C C . PRO A 1 87 ? 19.495 -10.948 -15.364 1.00 69.69 87 PRO A C 1
ATOM 649 O O . PRO A 1 87 ? 18.652 -10.048 -15.403 1.00 69.69 87 PRO A O 1
ATOM 652 N N . PRO A 1 88 ? 19.841 -11.560 -14.214 1.00 69.69 88 PRO A N 1
ATOM 653 C CA . PRO A 1 88 ? 19.215 -11.229 -12.941 1.00 69.69 88 PRO A CA 1
ATOM 654 C C . PRO A 1 88 ? 19.329 -9.723 -12.707 1.00 69.69 88 PRO A C 1
ATOM 656 O O . PRO A 1 88 ? 20.435 -9.177 -12.695 1.00 69.69 88 PRO A O 1
ATOM 659 N N . ALA A 1 89 ? 18.173 -9.067 -12.580 1.00 74.25 89 ALA A N 1
ATOM 660 C CA . ALA A 1 89 ? 18.090 -7.637 -12.333 1.00 74.25 89 ALA A CA 1
ATOM 661 C C . ALA A 1 89 ? 18.984 -7.280 -11.143 1.00 74.25 89 ALA A C 1
ATOM 663 O O . ALA A 1 89 ? 19.017 -7.993 -10.133 1.00 74.25 89 ALA A O 1
ATOM 664 N N . SER A 1 90 ? 19.735 -6.190 -11.276 1.00 85.94 90 SER A N 1
ATOM 665 C CA . SER A 1 90 ? 20.610 -5.728 -10.199 1.00 85.94 90 SER A CA 1
ATOM 666 C C . SER A 1 90 ? 19.799 -5.473 -8.922 1.00 85.94 90 SER A C 1
ATOM 668 O O . SER A 1 90 ? 18.618 -5.130 -8.984 1.00 85.94 90 SER A O 1
ATOM 670 N N . GLU A 1 91 ? 20.417 -5.619 -7.747 1.00 86.94 91 GLU A N 1
ATOM 671 C CA . GLU A 1 91 ? 19.727 -5.403 -6.464 1.00 86.94 91 GLU A CA 1
ATOM 672 C C . GLU A 1 91 ? 19.058 -4.014 -6.392 1.00 86.94 91 GLU A C 1
ATOM 674 O O . GLU A 1 91 ? 17.954 -3.864 -5.865 1.00 86.94 91 GLU A O 1
ATOM 679 N N . ASP A 1 92 ? 19.688 -3.002 -6.989 1.00 87.25 92 ASP A N 1
ATOM 680 C CA . ASP A 1 92 ? 19.147 -1.644 -7.069 1.00 87.25 92 ASP A CA 1
ATOM 681 C C . ASP A 1 92 ? 17.914 -1.547 -7.973 1.00 87.25 92 ASP A C 1
ATOM 683 O O . ASP A 1 92 ? 16.976 -0.801 -7.680 1.00 87.25 92 ASP A O 1
ATOM 687 N N . GLU A 1 93 ? 17.882 -2.310 -9.061 1.00 87.81 93 GLU A N 1
ATOM 688 C CA . GLU A 1 93 ? 16.727 -2.394 -9.950 1.00 87.81 93 GLU A CA 1
ATOM 689 C C . GLU A 1 93 ? 15.564 -3.124 -9.272 1.00 87.81 93 GLU A C 1
ATOM 691 O O . GLU A 1 93 ? 14.439 -2.623 -9.291 1.00 87.81 93 GLU A O 1
ATOM 696 N N . ALA A 1 94 ? 15.840 -4.215 -8.551 1.00 87.56 94 ALA A N 1
ATOM 697 C CA . ALA A 1 94 ? 14.834 -4.924 -7.760 1.00 87.56 94 ALA A CA 1
ATOM 698 C C . ALA A 1 94 ? 14.174 -4.010 -6.711 1.00 87.56 94 ALA A C 1
ATOM 700 O O . ALA A 1 94 ? 12.951 -4.022 -6.558 1.00 87.56 94 ALA A O 1
ATOM 701 N N . LYS A 1 95 ? 14.953 -3.153 -6.034 1.00 88.62 95 LYS A N 1
ATOM 702 C CA . LYS A 1 95 ? 14.424 -2.169 -5.070 1.00 88.62 95 LYS A CA 1
ATOM 703 C C . LYS A 1 95 ? 13.531 -1.119 -5.733 1.00 88.62 95 LYS A C 1
ATOM 705 O O . LYS A 1 95 ? 12.478 -0.780 -5.190 1.00 88.62 95 LYS A O 1
ATOM 710 N N . ARG A 1 96 ? 13.921 -0.607 -6.907 1.00 91.25 96 ARG A N 1
ATOM 711 C CA . ARG A 1 96 ? 13.112 0.373 -7.658 1.00 91.25 96 ARG A CA 1
ATOM 712 C C . ARG A 1 96 ? 11.787 -0.232 -8.104 1.00 91.25 96 ARG A C 1
ATOM 714 O O . ARG A 1 96 ? 10.747 0.399 -7.922 1.00 91.25 96 ARG A O 1
ATOM 721 N N . THR A 1 97 ? 11.819 -1.452 -8.629 1.00 91.19 97 THR A N 1
ATOM 722 C CA . THR A 1 97 ? 10.620 -2.177 -9.065 1.00 91.19 97 THR A CA 1
ATOM 723 C C . THR A 1 97 ? 9.713 -2.505 -7.877 1.00 91.19 97 THR A C 1
ATOM 725 O O . THR A 1 97 ? 8.508 -2.265 -7.937 1.00 91.19 97 THR A O 1
ATOM 728 N N . ALA A 1 98 ? 10.282 -2.922 -6.740 1.00 92.50 98 ALA A N 1
ATOM 729 C CA . ALA A 1 98 ? 9.524 -3.156 -5.511 1.00 92.50 98 ALA A CA 1
ATOM 730 C C . ALA A 1 98 ? 8.804 -1.891 -5.009 1.00 92.50 98 ALA A C 1
ATOM 732 O O . ALA A 1 98 ? 7.636 -1.956 -4.627 1.00 92.50 98 ALA A O 1
ATOM 733 N N . ALA A 1 99 ? 9.464 -0.728 -5.054 1.00 93.56 99 ALA A N 1
ATOM 734 C CA . ALA A 1 99 ? 8.847 0.545 -4.678 1.00 93.56 99 ALA A CA 1
ATOM 735 C C . ALA A 1 99 ? 7.697 0.951 -5.621 1.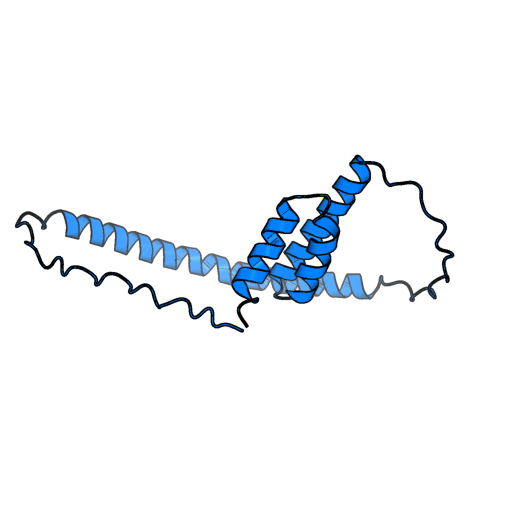00 93.56 99 ALA A C 1
ATOM 737 O O . ALA A 1 99 ? 6.695 1.511 -5.171 1.00 93.56 99 ALA A O 1
ATOM 738 N N . GLN A 1 100 ? 7.810 0.656 -6.921 1.00 95.62 100 GLN A N 1
ATOM 739 C CA . GLN A 1 100 ? 6.739 0.913 -7.890 1.00 95.62 100 GLN A CA 1
ATOM 740 C C . GLN A 1 100 ? 5.501 0.058 -7.595 1.00 95.62 100 GLN A C 1
ATOM 742 O O . GLN A 1 100 ? 4.403 0.605 -7.472 1.00 95.62 100 GLN A O 1
ATOM 747 N N . HIS A 1 101 ? 5.683 -1.249 -7.392 1.00 96.69 101 HIS A N 1
ATOM 748 C CA . HIS A 1 101 ? 4.598 -2.164 -7.027 1.00 96.69 101 HIS A CA 1
ATOM 749 C C . HIS A 1 101 ? 3.968 -1.820 -5.673 1.00 96.69 101 HIS A C 1
ATOM 751 O O . HIS A 1 101 ? 2.744 -1.819 -5.538 1.00 96.69 101 HIS A O 1
ATOM 757 N N . TRP A 1 102 ? 4.777 -1.422 -4.685 1.00 96.12 102 TRP A N 1
ATOM 758 C CA . TRP A 1 102 ? 4.267 -0.937 -3.404 1.00 96.12 102 TRP A CA 1
ATOM 759 C C . TRP A 1 102 ? 3.298 0.242 -3.578 1.00 96.12 102 TRP A C 1
ATOM 761 O O . TRP A 1 102 ? 2.172 0.205 -3.068 1.00 96.12 102 TRP A O 1
ATOM 771 N N . ASN A 1 103 ? 3.707 1.260 -4.343 1.00 96.50 103 ASN A N 1
ATOM 772 C CA . ASN A 1 103 ? 2.888 2.442 -4.616 1.00 96.50 103 ASN A CA 1
ATOM 773 C C . ASN A 1 103 ? 1.629 2.099 -5.428 1.00 96.50 103 ASN A C 1
ATOM 775 O O . ASN A 1 103 ? 0.547 2.607 -5.121 1.00 96.50 103 ASN A O 1
ATOM 779 N N . ALA A 1 104 ? 1.743 1.225 -6.432 1.00 97.44 104 ALA A N 1
ATOM 780 C CA . ALA A 1 104 ? 0.608 0.764 -7.229 1.00 97.44 104 ALA A CA 1
ATOM 781 C C . ALA A 1 104 ? -0.432 0.035 -6.361 1.00 97.44 104 ALA A C 1
ATOM 783 O O . ALA A 1 104 ? -1.631 0.337 -6.439 1.00 97.44 104 ALA A O 1
ATOM 784 N N . GLY A 1 105 ? 0.029 -0.851 -5.473 1.00 96.75 105 GLY A N 1
ATOM 785 C CA . GLY A 1 105 ? -0.817 -1.556 -4.516 1.00 96.75 105 GLY A CA 1
ATOM 786 C C . GLY A 1 105 ? -1.484 -0.610 -3.517 1.00 96.75 105 GLY A C 1
ATOM 787 O O . GLY A 1 105 ? -2.687 -0.718 -3.282 1.00 96.75 105 GLY A O 1
ATOM 788 N N . LEU A 1 106 ? -0.761 0.397 -3.013 1.00 96.62 106 LEU A N 1
ATOM 789 C CA . LEU A 1 106 ? -1.324 1.407 -2.112 1.00 96.62 106 LEU A CA 1
ATOM 790 C C . LEU A 1 106 ? -2.440 2.221 -2.782 1.00 96.62 106 LEU A C 1
ATOM 792 O O . LEU A 1 106 ? -3.498 2.427 -2.184 1.00 96.62 106 LEU A O 1
ATOM 796 N N . GLN A 1 107 ? -2.245 2.644 -4.033 1.00 97.69 107 GLN A N 1
ATOM 797 C CA . GLN A 1 107 ? -3.282 3.351 -4.786 1.00 97.69 107 GLN A CA 1
ATOM 798 C C . GLN A 1 107 ? -4.505 2.461 -5.055 1.00 97.69 107 GLN A C 1
ATOM 800 O O . GLN A 1 107 ? -5.641 2.929 -4.968 1.00 97.69 107 GLN A O 1
ATOM 805 N N . ALA A 1 108 ? -4.301 1.179 -5.377 1.00 97.31 108 ALA A N 1
ATOM 806 C CA . ALA A 1 108 ? -5.398 0.225 -5.546 1.00 97.31 108 ALA A CA 1
ATOM 807 C C . ALA A 1 108 ? -6.172 0.010 -4.236 1.00 97.31 108 ALA A C 1
ATOM 809 O O . ALA A 1 108 ? -7.403 0.065 -4.235 1.00 97.31 108 ALA A O 1
ATOM 810 N N . PHE A 1 109 ? -5.458 -0.114 -3.116 1.00 96.75 109 PHE A N 1
ATOM 811 C CA . PHE A 1 109 ? -6.040 -0.250 -1.785 1.00 96.75 109 PHE A CA 1
ATOM 812 C C . PHE A 1 109 ? -6.898 0.966 -1.408 1.00 96.75 109 PHE A C 1
ATOM 814 O O . PHE A 1 109 ? -8.018 0.803 -0.926 1.00 96.75 109 PHE A O 1
ATOM 821 N N . GLN A 1 110 ? -6.416 2.186 -1.672 1.00 95.25 110 GLN A N 1
ATOM 822 C CA . GLN A 1 110 ? -7.160 3.427 -1.404 1.00 95.25 110 GLN A CA 1
ATOM 823 C C . GLN A 1 110 ? -8.446 3.549 -2.233 1.00 95.25 110 GLN A C 1
ATOM 825 O O . GLN A 1 110 ? -9.423 4.125 -1.761 1.00 95.25 110 GLN A O 1
ATOM 830 N N . ARG A 1 111 ? -8.475 2.979 -3.443 1.00 97.19 111 ARG A N 1
ATOM 831 C CA . ARG A 1 111 ? -9.686 2.903 -4.280 1.00 97.19 111 ARG A CA 1
ATOM 832 C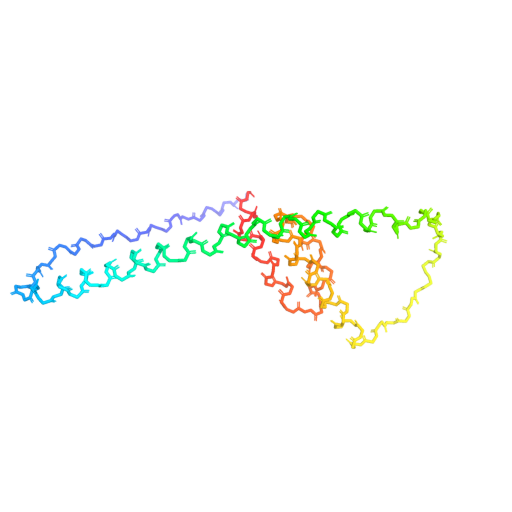 C . ARG A 1 111 ? -10.647 1.780 -3.872 1.00 97.19 111 ARG A C 1
ATOM 834 O O . ARG A 1 111 ? -11.717 1.669 -4.462 1.00 97.19 111 ARG A O 1
ATOM 841 N N . GLY A 1 112 ? -10.275 0.946 -2.901 1.00 95.56 112 GLY A N 1
ATOM 842 C CA . GLY A 1 112 ? -11.051 -0.223 -2.482 1.00 95.56 112 GLY A CA 1
ATOM 843 C C . GLY A 1 112 ? -10.885 -1.454 -3.379 1.00 95.56 112 GLY A C 1
ATOM 844 O O . GLY A 1 112 ? -11.613 -2.431 -3.216 1.00 95.56 112 GLY A O 1
ATOM 845 N N . ASP A 1 113 ? -9.932 -1.443 -4.315 1.00 96.94 113 ASP A N 1
ATOM 846 C CA . ASP A 1 113 ? -9.633 -2.592 -5.175 1.00 96.94 113 ASP A CA 1
ATOM 847 C C . ASP A 1 113 ? -8.588 -3.499 -4.509 1.00 96.94 113 ASP A C 1
ATOM 849 O O . ASP A 1 113 ? -7.396 -3.488 -4.833 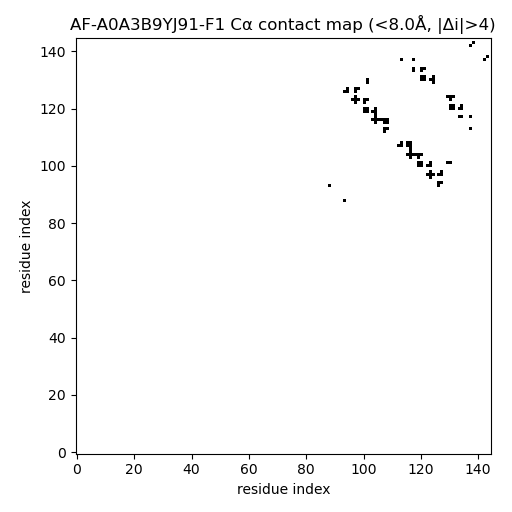1.00 96.94 113 ASP A O 1
ATOM 853 N N . TYR A 1 114 ? -9.040 -4.268 -3.516 1.00 95.62 114 TYR A N 1
ATOM 854 C CA . TYR A 1 114 ? -8.161 -5.092 -2.680 1.00 95.62 114 TYR A CA 1
ATOM 855 C C . TYR A 1 114 ? -7.545 -6.272 -3.428 1.00 95.62 114 TYR A C 1
ATOM 857 O O . TYR A 1 114 ? -6.424 -6.659 -3.116 1.00 95.62 114 TYR A O 1
ATOM 865 N N . ARG A 1 115 ? -8.238 -6.825 -4.434 1.00 95.50 115 ARG A N 1
ATOM 866 C CA . ARG A 1 115 ? -7.695 -7.927 -5.241 1.00 95.50 115 ARG A CA 1
ATOM 867 C C . ARG A 1 115 ? -6.511 -7.440 -6.071 1.00 95.50 115 ARG A C 1
ATOM 869 O O . ARG A 1 115 ? -5.487 -8.116 -6.116 1.00 95.50 115 ARG A O 1
ATOM 876 N N . LYS A 1 116 ? -6.626 -6.258 -6.686 1.00 96.69 116 LYS A N 1
ATOM 877 C CA . LYS A 1 116 ? -5.502 -5.653 -7.404 1.00 96.69 116 LYS A CA 1
ATOM 878 C C . LYS A 1 116 ? -4.375 -5.257 -6.452 1.00 96.69 116 LYS A C 1
ATOM 880 O O . LYS A 1 116 ? -3.220 -5.539 -6.745 1.00 96.69 116 LYS A O 1
ATOM 885 N N . ALA A 1 117 ? -4.705 -4.657 -5.306 1.00 97.69 117 ALA A N 1
ATOM 886 C CA . ALA A 1 117 ? -3.711 -4.288 -4.298 1.00 97.69 117 ALA A CA 1
ATOM 887 C C . ALA A 1 117 ? -2.899 -5.493 -3.804 1.00 97.69 117 ALA A C 1
ATOM 889 O O . ALA A 1 117 ? -1.680 -5.403 -3.695 1.00 97.69 117 ALA A O 1
ATOM 890 N N . GLN A 1 118 ? -3.570 -6.621 -3.559 1.00 97.12 118 GLN A N 1
ATOM 891 C CA . GLN A 1 118 ? -2.927 -7.871 -3.177 1.00 97.12 118 GLN A CA 1
ATOM 892 C C . GLN A 1 118 ? -1.948 -8.349 -4.257 1.00 97.12 118 GLN A C 1
ATOM 894 O O . GLN A 1 118 ? -0.796 -8.613 -3.933 1.00 97.12 118 GLN A O 1
ATOM 899 N N . GLY A 1 119 ? -2.369 -8.389 -5.526 1.00 96.56 119 GLY A N 1
ATOM 900 C CA . GLY A 1 119 ? -1.498 -8.815 -6.626 1.00 96.56 119 GLY A CA 1
ATOM 901 C C . GLY A 1 119 ? -0.242 -7.949 -6.767 1.00 96.56 119 GLY A C 1
ATOM 902 O O . GLY A 1 119 ? 0.856 -8.477 -6.898 1.00 96.56 119 GLY A O 1
ATOM 903 N N . GLU A 1 120 ? -0.374 -6.623 -6.667 1.00 97.62 120 GLU A N 1
ATOM 904 C CA . GLU A 1 120 ? 0.784 -5.716 -6.708 1.00 97.62 120 GLU A CA 1
ATOM 905 C C . GLU A 1 120 ? 1.725 -5.931 -5.512 1.00 97.62 120 GLU A C 1
ATOM 907 O O . GLU A 1 120 ? 2.944 -5.949 -5.668 1.00 97.62 120 GLU A O 1
ATOM 912 N N . TRP A 1 121 ? 1.187 -6.132 -4.306 1.00 97.31 121 TRP A N 1
ATOM 913 C CA . TRP A 1 121 ? 2.022 -6.359 -3.125 1.00 97.31 121 TRP A CA 1
ATOM 914 C C . TRP A 1 121 ? 2.675 -7.744 -3.088 1.00 97.31 121 TRP A C 1
ATOM 916 O O . TRP A 1 121 ? 3.773 -7.871 -2.549 1.00 97.31 121 TRP A O 1
ATOM 926 N N . GLU A 1 122 ? 2.068 -8.764 -3.695 1.00 96.31 122 GLU A N 1
ATOM 927 C CA . GLU A 1 122 ? 2.694 -10.078 -3.883 1.00 96.31 122 GLU A CA 1
ATOM 928 C C . GLU A 1 122 ? 3.949 -9.982 -4.766 1.00 96.31 122 GLU A C 1
ATOM 930 O O . GLU A 1 122 ? 4.965 -10.598 -4.443 1.00 96.31 122 GLU A O 1
ATOM 935 N N . LEU A 1 123 ? 3.929 -9.137 -5.807 1.00 95.06 123 LEU A N 1
ATOM 936 C CA . LEU A 1 123 ? 5.078 -8.926 -6.699 1.00 95.06 123 LEU A CA 1
ATOM 937 C C . LEU A 1 123 ? 6.288 -8.290 -5.998 1.00 95.06 123 LEU A C 1
ATOM 939 O O . LEU A 1 123 ? 7.421 -8.516 -6.415 1.00 95.06 123 LEU A O 1
ATOM 943 N N . CYS A 1 124 ? 6.077 -7.514 -4.930 1.00 94.50 124 CYS A N 1
ATOM 944 C CA . CYS A 1 124 ? 7.167 -6.883 -4.176 1.00 94.50 124 CYS A CA 1
ATOM 945 C C . CYS A 1 124 ? 7.491 -7.545 -2.831 1.00 94.50 124 CYS A C 1
ATOM 947 O O . CYS A 1 124 ? 8.460 -7.145 -2.180 1.00 94.50 124 CYS A O 1
ATOM 949 N N . ALA A 1 125 ? 6.745 -8.575 -2.421 1.00 92.81 125 ALA A N 1
ATOM 950 C CA . ALA A 1 125 ? 6.909 -9.228 -1.121 1.00 92.81 125 ALA A CA 1
ATOM 951 C C . ALA A 1 125 ? 8.297 -9.862 -0.920 1.00 92.81 125 ALA A C 1
ATOM 953 O O . ALA A 1 125 ? 8.801 -9.892 0.201 1.00 92.81 125 ALA A O 1
ATOM 954 N N . SER A 1 126 ? 8.943 -10.330 -1.993 1.00 88.06 126 SER A N 1
ATOM 955 C CA . SER A 1 126 ? 10.294 -10.909 -1.931 1.00 88.06 126 SER A CA 1
ATOM 956 C C . SER A 1 126 ? 11.396 -9.877 -1.691 1.00 88.06 126 SER A C 1
ATOM 958 O O . SER A 1 126 ? 12.493 -10.237 -1.271 1.00 88.06 126 SER A O 1
ATOM 960 N N . SER A 1 127 ? 11.127 -8.607 -1.995 1.00 88.69 127 SER A N 1
ATOM 961 C CA . SER A 1 127 ? 12.150 -7.561 -2.090 1.00 88.69 127 SER A CA 1
ATOM 962 C C . SER A 1 127 ? 11.951 -6.434 -1.077 1.00 88.69 127 SER A C 1
ATOM 964 O O . SER A 1 127 ? 12.902 -5.707 -0.798 1.00 88.69 127 SER A O 1
ATOM 966 N N . ASN A 1 128 ? 10.749 -6.284 -0.508 1.00 87.56 128 ASN A N 1
ATOM 967 C CA . ASN A 1 128 ? 10.462 -5.292 0.523 1.00 87.56 128 ASN A CA 1
ATOM 968 C C . ASN A 1 128 ? 9.517 -5.850 1.609 1.00 87.56 128 ASN A C 1
ATOM 970 O O . ASN A 1 128 ? 8.427 -6.340 1.313 1.00 87.56 128 ASN A O 1
ATOM 974 N N . GLN A 1 129 ? 9.912 -5.711 2.882 1.00 92.62 129 GLN A N 1
ATOM 975 C CA . GLN A 1 129 ? 9.082 -6.077 4.037 1.00 92.62 129 GLN A CA 1
ATOM 976 C C . GLN A 1 129 ? 7.792 -5.250 4.148 1.00 92.62 129 GLN A C 1
ATOM 978 O O . GLN A 1 129 ? 6.797 -5.757 4.669 1.00 92.62 129 GLN A O 1
ATOM 983 N N . ASP A 1 130 ? 7.764 -4.022 3.627 1.00 93.31 130 ASP A N 1
ATOM 984 C CA . ASP A 1 130 ? 6.566 -3.174 3.662 1.00 93.31 130 ASP A CA 1
ATOM 985 C C . ASP A 1 130 ? 5.402 -3.812 2.892 1.00 93.31 130 ASP A C 1
ATOM 987 O O . ASP A 1 130 ? 4.250 -3.770 3.333 1.00 93.31 130 ASP A O 1
ATOM 991 N N . CYS A 1 131 ? 5.707 -4.502 1.788 1.00 95.12 131 CYS A N 1
ATOM 992 C CA . CYS A 1 131 ? 4.713 -5.213 0.989 1.00 95.12 131 CYS A CA 1
ATOM 993 C C . CYS A 1 131 ? 4.025 -6.322 1.796 1.00 95.12 131 CYS A C 1
ATOM 995 O O . CYS A 1 131 ? 2.804 -6.476 1.724 1.00 95.12 131 CYS A O 1
ATOM 997 N N . ALA A 1 132 ? 4.769 -7.021 2.659 1.00 95.62 132 ALA A N 1
ATOM 998 C CA . ALA A 1 132 ? 4.201 -8.022 3.558 1.00 95.62 132 ALA A CA 1
ATOM 999 C C . ALA A 1 132 ? 3.240 -7.401 4.590 1.00 95.62 132 ALA A C 1
ATOM 1001 O O . ALA A 1 132 ? 2.193 -7.981 4.887 1.00 95.62 132 ALA A O 1
ATOM 1002 N N . ALA A 1 133 ? 3.542 -6.202 5.102 1.00 95.75 133 ALA A N 1
ATOM 1003 C CA . ALA A 1 133 ? 2.642 -5.487 6.009 1.00 95.75 133 ALA A CA 1
ATOM 1004 C C . ALA A 1 133 ? 1.329 -5.084 5.313 1.00 95.75 133 ALA A C 1
ATOM 1006 O O . ALA A 1 133 ? 0.249 -5.199 5.904 1.00 95.75 133 ALA A O 1
ATOM 1007 N N . GLY A 1 134 ? 1.409 -4.667 4.045 1.00 94.56 134 GLY A N 1
ATOM 1008 C CA . GLY A 1 134 ? 0.239 -4.416 3.201 1.00 94.56 134 GLY A CA 1
ATOM 1009 C C . GLY A 1 134 ? -0.642 -5.660 3.045 1.00 94.56 134 GLY A C 1
ATOM 1010 O O . GLY A 1 134 ? -1.844 -5.611 3.329 1.00 94.56 134 GLY A O 1
ATOM 1011 N N . LEU A 1 135 ? -0.042 -6.795 2.676 1.00 96.25 135 LEU A N 1
ATOM 1012 C CA . LEU A 1 135 ? -0.751 -8.073 2.530 1.00 96.25 135 LEU A CA 1
ATOM 1013 C C . LEU A 1 135 ? -1.433 -8.501 3.833 1.00 96.25 135 LEU A C 1
ATOM 1015 O O . LEU A 1 135 ? -2.627 -8.806 3.832 1.00 96.25 135 LEU A O 1
ATOM 1019 N N . GLN A 1 136 ? -0.725 -8.416 4.963 1.00 96.12 136 GLN A N 1
ATOM 1020 C CA . GLN A 1 136 ? -1.292 -8.752 6.270 1.00 96.12 136 GLN A CA 1
ATOM 1021 C C . GLN A 1 136 ? -2.481 -7.848 6.629 1.00 96.12 136 GLN A C 1
ATOM 1023 O O . GLN A 1 136 ? -3.433 -8.283 7.280 1.00 96.12 136 GLN A O 1
ATOM 1028 N N . ARG A 1 137 ? -2.451 -6.575 6.220 1.00 94.75 137 ARG A N 1
ATOM 1029 C CA . ARG A 1 137 ? -3.572 -5.655 6.434 1.00 94.75 137 ARG A CA 1
ATOM 1030 C C . ARG A 1 137 ? -4.805 -6.092 5.644 1.00 94.75 137 ARG A C 1
ATOM 1032 O O . ARG A 1 137 ? -5.896 -6.098 6.218 1.00 94.75 137 ARG A O 1
ATOM 1039 N N . ILE A 1 138 ? -4.647 -6.461 4.370 1.00 95.00 138 ILE A N 1
ATOM 1040 C CA . ILE A 1 138 ? -5.747 -6.998 3.546 1.00 95.00 138 ILE A CA 1
ATOM 1041 C C . ILE A 1 138 ? -6.293 -8.282 4.170 1.00 95.00 138 ILE A C 1
ATOM 1043 O O . ILE A 1 138 ? -7.500 -8.383 4.375 1.00 95.00 138 ILE A O 1
ATOM 1047 N N . GLU A 1 139 ? -5.423 -9.219 4.540 1.00 94.62 139 GLU A N 1
ATOM 1048 C CA . GLU A 1 139 ? -5.813 -10.494 5.146 1.00 94.62 139 GLU A CA 1
ATOM 1049 C C . GLU A 1 139 ? -6.601 -10.294 6.449 1.00 94.62 139 GLU A C 1
ATOM 1051 O O . GLU A 1 139 ? -7.687 -10.847 6.609 1.00 94.62 139 GLU A O 1
ATOM 1056 N N . LYS A 1 140 ? -6.132 -9.425 7.352 1.00 93.81 140 LYS A N 1
ATOM 1057 C CA . LYS A 1 140 ? -6.852 -9.112 8.600 1.00 93.81 140 LYS A CA 1
ATOM 1058 C C . LYS A 1 140 ? -8.211 -8.460 8.361 1.00 93.81 140 LYS A C 1
ATOM 1060 O O . LYS A 1 140 ? -9.126 -8.657 9.155 1.00 93.81 140 LYS A O 1
ATOM 1065 N N . THR A 1 141 ? -8.332 -7.654 7.310 1.00 90.69 141 THR A N 1
ATOM 1066 C CA . THR A 1 141 ? -9.548 -6.872 7.052 1.00 90.69 141 THR A CA 1
ATOM 1067 C C . THR A 1 141 ? -10.580 -7.677 6.253 1.00 90.69 141 THR A C 1
ATOM 1069 O O . THR A 1 141 ? -11.778 -7.507 6.466 1.00 90.69 141 THR A O 1
ATOM 1072 N N . TYR A 1 142 ? -10.137 -8.574 5.364 1.00 87.19 142 TYR A N 1
ATOM 1073 C CA . TYR A 1 142 ? -10.995 -9.237 4.369 1.00 87.19 142 TYR A CA 1
ATOM 1074 C C . TYR A 1 142 ? -10.859 -10.769 4.304 1.00 87.19 142 TYR A C 1
ATOM 1076 O O . TYR A 1 142 ? -11.694 -11.415 3.671 1.00 87.19 142 TYR A O 1
ATOM 1084 N N . GLY A 1 143 ? -9.845 -11.360 4.941 1.00 78.56 143 GLY A N 1
ATOM 1085 C CA . GLY A 1 143 ? -9.533 -12.797 4.897 1.00 78.56 143 GLY A CA 1
ATOM 1086 C C . GLY A 1 143 ? -10.290 -13.670 5.906 1.00 78.56 143 GLY A C 1
ATOM 1087 O O . GLY A 1 143 ? -10.106 -14.880 5.919 1.00 78.56 143 GLY A O 1
ATOM 1088 N N . GLY A 1 144 ? -11.153 -13.093 6.746 1.00 72.19 144 GLY A N 1
ATOM 1089 C CA . GLY A 1 144 ? -11.918 -13.818 7.770 1.00 72.19 144 GLY A CA 1
ATOM 1090 C C . GLY A 1 144 ? -13.170 -14.538 7.256 1.00 72.19 144 GLY A C 1
ATOM 1091 O O . GLY A 1 144 ? -14.252 -14.295 7.791 1.00 72.19 144 GLY A O 1
ATOM 1092 N N . ARG A 1 145 ? -13.051 -15.384 6.226 1.00 50.44 145 ARG A N 1
ATOM 1093 C CA . ARG A 1 145 ? -14.140 -16.256 5.752 1.00 50.44 145 ARG A CA 1
ATOM 1094 C C . ARG A 1 145 ? -13.768 -17.727 5.806 1.00 50.44 145 ARG A C 1
ATOM 1096 O O . ARG A 1 145 ? -12.626 -18.051 5.423 1.00 50.44 145 ARG A O 1
#

Mean predicted aligned error: 18.48 Å

pLDDT: mean 72.01, std 17.35, range [43.34, 97.69]

Foldseek 3Di:
DDDDDDDDPDDDDDDPPPDDDPPPPPVVVVVVVVVVVVVVVVVVVVVVVVVVVVVVVVVVVVVVVVVVVVPDPPDDPDPPDDCPPDDPDPLVRLQVQLVVLQVQLVVCVVVVNNVSSLVSLVSNVVNDVVSVVSNVVSCVVPVPD

Sequence (145 aa):
MDALRRPYGGAPAPKDERGSLPKGLWIGTAVFALLSAAALWFGLRMGHETLENSANQRLESAAVRSEQAEKEPPAQPAPAAREEAAPPASEDEAKRTAAQHWNAGLQAFQRGDYRKAQGEWELCASSNQDCAAGLQRIEKTYGGR

Radius of gyration: 27.43 Å; Cα contacts (8 Å, |Δi|>4): 55; chains: 1; bounding box: 40×65×79 Å

Secondary structure (DSSP, 8-state):
---------PPPPPP-------TTTTSHHHHHHHHHHHHHHHHHHHHHHHHHHHHHHHHHHHHHHHHHHTS----PPPP------PPPPPHHHHHHHHHHHHHHHHHHHHTT-HHHHHHHHHHHTTT-HHHHHHHHHHHHHH---